Protein AF-A0A355D5P7-F1 (afdb_monomer)

pLDDT: mean 87.69, std 10.73, range [42.34, 96.38]

Foldseek 3Di:
DPPPFDKDKDKAWDDDPDPDQFLDPVGDKTWIWIWIDTPPDIDIDIDIDRGDPVPDDDDDDDDD

Sequence (64 aa):
MPSRKSYNRFFIILQEDQKGYGLDSNKTPSGYAKLEVRNDKAKASFYAQNLKKQKGPYFMILIV

Radius of gyration: 16.05 Å; Cα contacts (8 Å, |Δi|>4): 89; 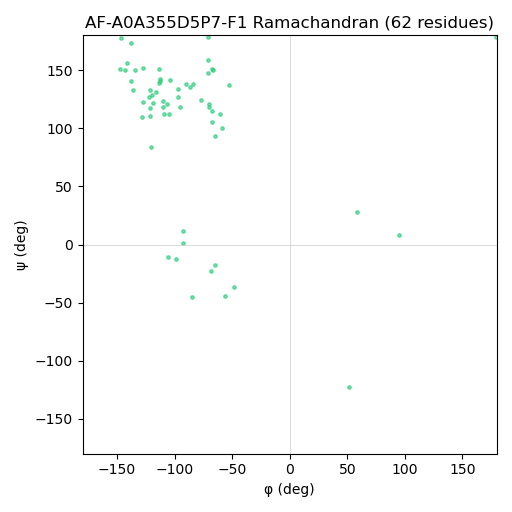chains: 1; bounding box: 32×17×51 Å

Secondary structure (DSSP, 8-state):
------EEEEEEEE--SSSS-BSBTTB--EEEEEEEEETTEEEEEEEEESB-GGG---------

Mean predicted aligned error: 5.79 Å

Nearest PDB structures (foldseek):
  6fey-assembly1_A  TM=5.320E-01  e=2.873E+00  Drosophila melanogaster
  8p0w-assembly1_B  TM=4.037E-01  e=2.115E+00  Homo sapiens
  8esd-assembly1_S  TM=4.102E-01  e=1.760E+00  Homo sapiens
  6kj6-assembly1_J  TM=3.609E-01  e=4.987E+00  Escherichia coli ATCC 8739
  8f2u-assembly1_H  TM=4.174E-01  e=7.203E+00  Homo sapiens

Structure (mmCIF, N/CA/C/O backbone):
data_AF-A0A355D5P7-F1
#
_entry.id   AF-A0A355D5P7-F1
#
loop_
_atom_site.group_PDB
_atom_site.id
_atom_site.type_symbol
_atom_site.label_atom_id
_atom_site.label_alt_id
_atom_site.label_comp_id
_atom_site.label_asym_id
_atom_site.label_entity_id
_atom_site.label_seq_id
_atom_site.pdbx_PDB_ins_code
_atom_site.Cartn_x
_atom_site.Cartn_y
_atom_site.Cartn_z
_atom_site.occupancy
_atom_s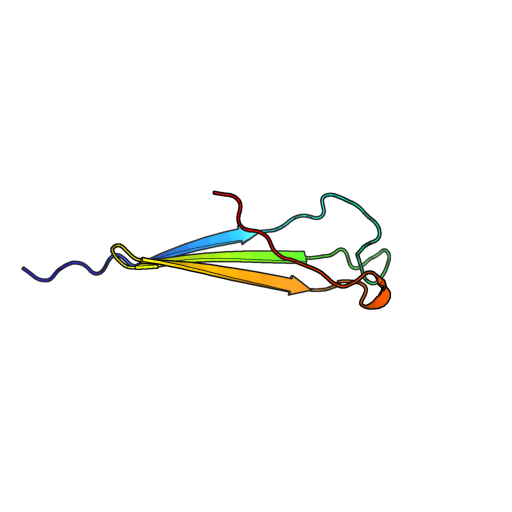ite.B_iso_or_equiv
_atom_site.auth_seq_id
_atom_site.auth_comp_id
_atom_site.auth_asym_id
_atom_site.auth_atom_id
_atom_site.pdbx_PDB_model_num
ATOM 1 N N . MET A 1 1 ? -14.619 -0.566 35.859 1.00 42.34 1 MET A N 1
ATOM 2 C CA . MET A 1 1 ? -13.586 -1.447 35.266 1.00 42.34 1 MET A CA 1
ATOM 3 C C . MET A 1 1 ? -12.889 -0.671 34.157 1.00 42.34 1 MET A C 1
ATOM 5 O O . MET A 1 1 ? -13.606 -0.106 33.338 1.00 42.34 1 MET A O 1
ATOM 9 N N . PRO A 1 2 ? -11.552 -0.542 34.128 1.00 48.22 2 PRO A N 1
ATOM 10 C CA . PRO A 1 2 ? -10.897 0.215 33.069 1.00 48.22 2 PRO A CA 1
ATOM 11 C C . PRO A 1 2 ? -11.022 -0.584 31.769 1.00 48.22 2 PRO A C 1
ATOM 13 O O . PRO A 1 2 ? -10.562 -1.722 31.692 1.00 48.22 2 PRO A O 1
ATOM 16 N N . SER A 1 3 ? -11.685 -0.015 30.759 1.00 61.62 3 SER A N 1
ATOM 17 C CA . SER A 1 3 ? -11.739 -0.624 29.434 1.00 61.62 3 SER A CA 1
ATOM 18 C C . SER A 1 3 ? -10.309 -0.732 28.911 1.00 61.62 3 SER A C 1
ATOM 20 O O . SER A 1 3 ? -9.626 0.272 28.689 1.00 61.62 3 SER A O 1
ATOM 22 N N . ARG A 1 4 ? -9.808 -1.964 28.778 1.00 58.78 4 ARG A N 1
ATOM 23 C CA . ARG A 1 4 ? -8.534 -2.241 28.111 1.00 58.78 4 ARG A CA 1
ATOM 24 C C . ARG A 1 4 ? -8.681 -1.695 26.692 1.00 58.78 4 ARG A C 1
ATOM 26 O O . ARG A 1 4 ? -9.357 -2.305 25.870 1.00 58.78 4 ARG A O 1
ATOM 33 N N . LYS A 1 5 ? -8.127 -0.508 26.424 1.00 62.88 5 LYS A N 1
ATOM 34 C CA . LYS A 1 5 ? -8.124 0.093 25.086 1.00 62.88 5 LYS A CA 1
ATOM 35 C C . LYS A 1 5 ? -7.274 -0.810 24.199 1.00 62.88 5 LYS A C 1
ATOM 37 O O . LYS A 1 5 ? -6.053 -0.695 24.198 1.00 62.88 5 LYS A O 1
ATOM 42 N N . SER A 1 6 ? -7.927 -1.744 23.517 1.00 76.81 6 SER A N 1
ATOM 43 C CA . SER A 1 6 ? -7.285 -2.650 22.574 1.00 76.81 6 SER A CA 1
ATOM 44 C C . SER A 1 6 ? -6.813 -1.813 21.393 1.00 76.81 6 SER A C 1
ATOM 46 O O . SER A 1 6 ? -7.623 -1.170 20.720 1.00 76.81 6 SER A O 1
ATOM 48 N N . TYR A 1 7 ? -5.497 -1.745 21.214 1.00 87.81 7 TYR A N 1
ATOM 49 C CA . TYR A 1 7 ? -4.864 -1.090 20.082 1.00 87.81 7 TYR A CA 1
ATOM 50 C C . TYR A 1 7 ? -4.020 -2.122 19.351 1.00 87.81 7 TYR A C 1
ATOM 52 O O . TYR A 1 7 ? -2.999 -2.571 19.868 1.00 87.81 7 TYR A O 1
ATOM 60 N N . ASN A 1 8 ? -4.466 -2.490 18.156 1.00 90.50 8 ASN A N 1
ATOM 61 C CA . ASN A 1 8 ? -3.776 -3.440 17.297 1.00 90.50 8 ASN A CA 1
ATOM 62 C C . ASN A 1 8 ? -3.277 -2.716 16.053 1.00 90.50 8 ASN A C 1
ATOM 64 O O . ASN A 1 8 ? -3.979 -1.870 15.488 1.00 90.50 8 ASN A O 1
ATOM 68 N N . ARG A 1 9 ? -2.059 -3.053 15.626 1.00 94.50 9 ARG A N 1
ATOM 69 C CA . ARG A 1 9 ? -1.447 -2.509 14.416 1.00 94.50 9 ARG A CA 1
ATOM 70 C C . ARG A 1 9 ? -0.976 -3.649 13.531 1.00 94.50 9 ARG A C 1
ATOM 72 O O . ARG A 1 9 ? -0.139 -4.444 13.946 1.00 94.50 9 ARG A O 1
ATOM 79 N N . PHE A 1 10 ? -1.482 -3.672 12.308 1.00 94.81 10 PHE A N 1
ATOM 80 C CA . PHE A 1 10 ? -1.095 -4.634 11.286 1.00 94.81 10 PHE A CA 1
ATOM 81 C C . PHE A 1 10 ? -0.351 -3.914 10.170 1.00 94.81 10 PHE A C 1
ATOM 83 O O . PHE A 1 10 ? -0.709 -2.792 9.799 1.00 94.81 10 PHE A O 1
ATOM 90 N N . PHE A 1 11 ? 0.671 -4.576 9.638 1.00 96.00 11 PHE A N 1
ATOM 91 C CA . PHE A 1 11 ? 1.390 -4.147 8.448 1.00 96.00 11 PHE A CA 1
ATOM 92 C C . PHE A 1 11 ? 1.242 -5.225 7.387 1.00 96.00 11 PHE A C 1
ATOM 94 O O . PHE A 1 11 ? 1.621 -6.372 7.607 1.00 96.00 11 PHE A O 1
ATOM 101 N N . ILE A 1 12 ? 0.688 -4.843 6.244 1.00 94.62 12 ILE A N 1
ATOM 102 C CA . ILE A 1 12 ? 0.600 -5.689 5.060 1.00 94.62 12 ILE A CA 1
ATOM 103 C C . ILE A 1 12 ? 1.651 -5.162 4.097 1.00 94.62 12 ILE A C 1
ATOM 105 O O . ILE A 1 12 ? 1.541 -4.030 3.623 1.00 94.62 12 ILE A O 1
ATOM 109 N N . ILE A 1 13 ? 2.692 -5.952 3.858 1.00 95.38 13 ILE A N 1
ATOM 110 C CA . ILE A 1 13 ? 3.752 -5.590 2.919 1.00 95.38 13 ILE A CA 1
ATOM 111 C C . ILE A 1 13 ? 3.226 -5.810 1.504 1.00 95.38 13 ILE A C 1
ATOM 113 O O . ILE A 1 13 ? 2.763 -6.900 1.177 1.00 95.38 13 ILE A O 1
ATOM 117 N N . LEU A 1 14 ? 3.272 -4.763 0.684 1.00 92.12 14 LEU A N 1
ATOM 118 C CA . LEU A 1 14 ? 2.811 -4.822 -0.698 1.00 92.12 14 LEU A 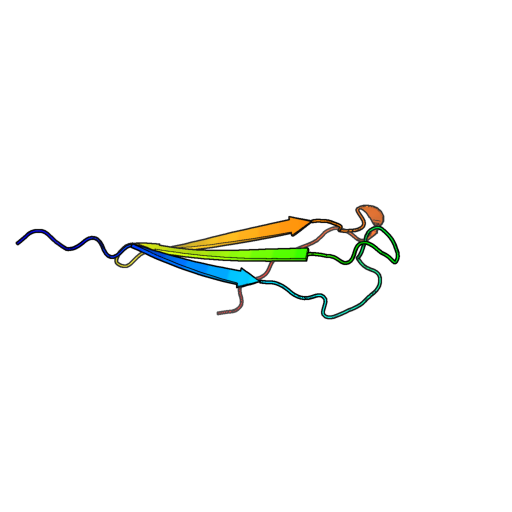CA 1
ATOM 119 C C . LEU A 1 14 ? 3.930 -5.365 -1.584 1.00 92.12 14 LEU A C 1
ATOM 121 O O . LEU A 1 14 ? 5.091 -4.973 -1.445 1.00 92.12 14 LEU A O 1
ATOM 125 N N . GLN A 1 15 ? 3.559 -6.242 -2.508 1.00 88.44 15 GLN A N 1
ATOM 126 C CA . GLN A 1 15 ? 4.449 -6.790 -3.524 1.00 88.44 15 GLN A CA 1
ATOM 127 C C . GLN A 1 15 ? 4.011 -6.307 -4.908 1.00 88.44 15 GLN A C 1
ATOM 129 O O . GLN A 1 15 ? 2.841 -5.994 -5.126 1.00 88.44 15 GLN A O 1
ATOM 134 N N . GLU A 1 16 ? 4.968 -6.199 -5.827 1.00 88.75 16 GLU A N 1
ATOM 135 C CA . GLU A 1 16 ? 4.685 -5.838 -7.215 1.00 88.75 16 GLU A CA 1
ATOM 136 C C . GLU A 1 16 ? 3.951 -6.997 -7.902 1.00 88.75 16 GLU A C 1
ATOM 138 O O . GLU A 1 16 ? 4.481 -8.102 -7.983 1.00 88.75 16 GLU A O 1
ATOM 143 N N . ASP A 1 17 ? 2.745 -6.729 -8.398 1.00 89.19 17 ASP A N 1
ATOM 144 C CA . ASP A 1 17 ? 1.972 -7.680 -9.206 1.00 89.19 17 ASP A CA 1
ATOM 145 C C . ASP A 1 17 ? 2.377 -7.610 -10.690 1.00 89.19 17 ASP A C 1
ATOM 147 O O . ASP A 1 17 ? 2.650 -8.619 -11.338 1.00 89.19 17 ASP A O 1
ATOM 151 N N . GLN A 1 18 ? 2.512 -6.389 -11.224 1.00 88.56 18 GLN A N 1
ATOM 152 C CA . GLN A 1 18 ? 2.899 -6.136 -12.613 1.00 88.56 18 GLN A CA 1
ATOM 153 C C . GLN A 1 18 ? 4.172 -5.299 -12.711 1.00 88.56 18 GLN A C 1
ATOM 155 O O . GLN A 1 18 ? 4.289 -4.237 -12.098 1.0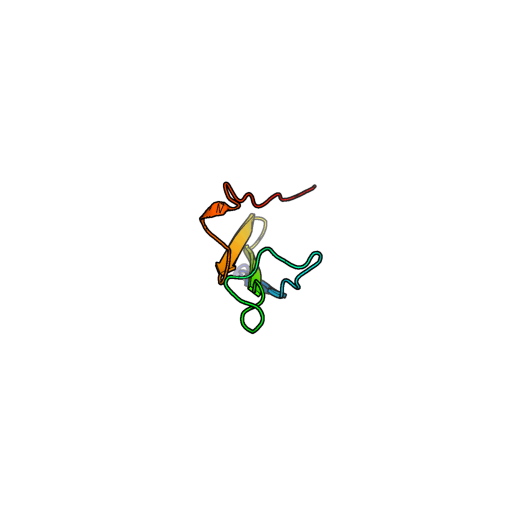0 88.56 18 GLN A O 1
ATOM 160 N N . LYS A 1 19 ? 5.102 -5.741 -13.565 1.00 89.00 19 LYS A N 1
ATOM 161 C CA . LYS A 1 19 ? 6.362 -5.035 -13.824 1.00 89.00 19 LYS A CA 1
ATOM 162 C C . LYS A 1 19 ? 6.159 -3.743 -14.614 1.00 89.00 19 LYS A C 1
ATOM 164 O O . LYS A 1 19 ? 5.216 -3.573 -15.383 1.00 89.00 19 LYS A O 1
ATOM 169 N N . GLY A 1 20 ? 7.141 -2.849 -14.505 1.00 88.88 20 GLY A N 1
ATOM 170 C CA . GLY A 1 20 ? 7.257 -1.665 -15.363 1.00 88.88 20 GLY A CA 1
ATOM 171 C C . GLY A 1 20 ? 6.642 -0.393 -14.781 1.00 88.88 20 GLY A C 1
ATOM 172 O O . GLY A 1 20 ? 6.588 0.622 -15.485 1.00 88.88 20 GLY A O 1
ATOM 173 N N . TYR A 1 21 ? 6.215 -0.427 -13.517 1.00 90.06 21 TYR A N 1
ATOM 174 C CA . TYR A 1 21 ? 5.801 0.749 -12.743 1.00 90.06 21 TYR A CA 1
ATOM 175 C C . TYR A 1 21 ? 6.906 1.269 -11.808 1.00 90.06 21 TYR A C 1
ATOM 177 O O . TYR A 1 21 ? 6.801 2.397 -11.326 1.00 90.06 21 TYR A O 1
ATOM 185 N N . GLY A 1 22 ? 7.973 0.483 -11.614 1.00 89.38 22 GLY A N 1
ATOM 186 C CA . GLY A 1 22 ? 9.194 0.867 -10.900 1.00 89.38 22 GLY A CA 1
ATOM 187 C C . GLY A 1 22 ? 10.010 1.944 -11.616 1.00 89.38 22 GLY A C 1
ATOM 188 O O . GLY A 1 22 ? 9.973 2.029 -12.848 1.00 89.38 22 GLY A O 1
ATOM 189 N N . LEU A 1 23 ? 10.752 2.756 -10.853 1.00 88.38 23 LEU A N 1
ATOM 190 C CA . LEU A 1 23 ? 11.610 3.840 -11.365 1.00 88.38 23 LEU A CA 1
ATOM 191 C C . LEU A 1 23 ? 12.643 3.341 -12.384 1.00 88.38 23 LEU A C 1
ATOM 193 O O . LEU A 1 23 ? 12.804 3.951 -13.440 1.00 88.38 23 LEU A O 1
ATOM 197 N N . ASP A 1 24 ? 13.290 2.220 -12.083 1.00 82.38 24 ASP A N 1
ATOM 198 C CA . ASP A 1 24 ? 14.302 1.568 -12.911 1.00 82.38 24 ASP A CA 1
ATOM 199 C C . ASP A 1 24 ? 14.222 0.035 -12.738 1.00 82.38 24 ASP A C 1
ATOM 201 O O . ASP A 1 24 ? 13.390 -0.466 -11.979 1.00 82.38 24 ASP A O 1
ATOM 205 N N . SER A 1 25 ? 15.045 -0.724 -13.468 1.00 77.69 25 SER A N 1
ATOM 206 C CA . SER A 1 25 ? 15.053 -2.197 -13.419 1.00 77.69 25 SER A CA 1
ATOM 207 C C . SER A 1 25 ? 15.475 -2.776 -12.065 1.00 77.69 25 SER A C 1
ATOM 209 O O . SER A 1 25 ? 15.203 -3.944 -11.802 1.00 77.69 25 SER A O 1
ATOM 211 N N . ASN A 1 26 ? 16.127 -1.977 -11.218 1.00 81.69 26 ASN A N 1
ATOM 212 C CA . ASN A 1 26 ? 16.675 -2.391 -9.928 1.00 81.69 26 ASN A CA 1
ATOM 213 C C . ASN A 1 26 ? 15.834 -1.877 -8.745 1.00 81.69 26 ASN A C 1
ATOM 215 O O . ASN A 1 26 ? 16.043 -2.301 -7.610 1.00 81.69 26 ASN A O 1
ATOM 219 N N . LYS A 1 27 ? 14.885 -0.968 -8.992 1.00 85.94 27 LYS A N 1
ATOM 220 C CA . LYS A 1 27 ? 14.004 -0.357 -7.992 1.00 85.94 27 LYS A CA 1
ATOM 221 C C . LYS A 1 27 ? 12.550 -0.651 -8.319 1.00 85.94 27 LYS A C 1
ATOM 223 O O . LYS A 1 27 ? 11.844 0.172 -8.911 1.00 85.94 27 LYS A O 1
ATOM 228 N N . THR A 1 28 ? 12.099 -1.823 -7.884 1.00 90.44 28 THR A N 1
ATOM 229 C CA . THR A 1 28 ? 10.687 -2.197 -7.957 1.00 90.44 28 THR A CA 1
ATOM 230 C C . THR A 1 28 ? 9.844 -1.308 -7.030 1.00 90.44 28 THR A C 1
ATOM 232 O O . THR A 1 28 ? 10.339 -0.812 -6.001 1.00 90.44 28 THR A O 1
ATOM 235 N N . PRO A 1 29 ? 8.567 -1.067 -7.376 1.00 93.56 29 PRO A N 1
ATOM 236 C CA . PRO A 1 29 ? 7.610 -0.466 -6.465 1.00 93.56 29 PRO A CA 1
ATOM 237 C C . PRO A 1 29 ? 7.573 -1.243 -5.154 1.00 93.56 29 PRO A C 1
ATOM 239 O O . PRO A 1 29 ? 7.578 -2.473 -5.135 1.00 93.56 29 PRO A O 1
ATOM 242 N N . SER A 1 30 ? 7.542 -0.513 -4.048 1.00 92.31 30 SER A N 1
ATOM 243 C CA . SER A 1 30 ? 7.429 -1.101 -2.715 1.00 92.31 30 SER A CA 1
ATOM 244 C C . SER A 1 30 ? 6.524 -0.246 -1.851 1.00 92.31 30 SER A C 1
ATOM 246 O O . SER A 1 30 ? 6.342 0.949 -2.101 1.00 92.31 30 SER A O 1
ATOM 248 N N . GLY A 1 31 ? 5.934 -0.861 -0.835 1.00 94.56 31 GLY A N 1
ATOM 249 C CA . GLY A 1 31 ? 4.982 -0.177 0.013 1.00 94.56 31 GLY A CA 1
ATOM 250 C C . GLY A 1 31 ? 4.418 -1.066 1.103 1.00 94.56 31 GLY A C 1
ATOM 251 O O . GLY A 1 31 ? 4.735 -2.251 1.205 1.00 94.56 31 GLY A O 1
ATOM 252 N N . TYR A 1 32 ? 3.560 -0.474 1.919 1.00 96.38 32 TYR A N 1
ATOM 253 C CA . TYR A 1 32 ? 2.794 -1.202 2.915 1.00 96.38 32 TYR A CA 1
ATOM 254 C C . TYR A 1 32 ? 1.430 -0.551 3.121 1.00 96.38 32 TYR A C 1
ATOM 256 O O . TYR A 1 32 ? 1.270 0.667 2.997 1.00 96.38 32 TYR A O 1
ATOM 264 N N . ALA A 1 33 ? 0.456 -1.370 3.503 1.00 95.62 33 ALA A N 1
ATOM 265 C CA . ALA A 1 33 ? -0.760 -0.904 4.146 1.00 95.62 33 ALA A CA 1
ATOM 266 C C . ALA A 1 33 ? -0.608 -1.067 5.660 1.00 95.62 33 ALA A C 1
ATOM 268 O O . ALA A 1 33 ? -0.163 -2.104 6.154 1.00 95.62 33 ALA A O 1
ATOM 269 N N . LYS A 1 34 ? -0.970 -0.030 6.404 1.00 96.25 34 LYS A N 1
ATOM 270 C CA . LYS A 1 34 ? -1.035 -0.031 7.859 1.00 96.25 34 LYS A CA 1
ATOM 271 C C . LYS A 1 34 ? -2.497 0.024 8.274 1.00 96.25 34 LYS A C 1
ATOM 273 O O . LYS A 1 34 ? -3.200 0.971 7.921 1.00 96.25 34 LYS A O 1
ATOM 278 N N . LEU A 1 35 ? -2.920 -0.959 9.060 1.00 94.94 35 LEU A N 1
ATOM 279 C CA . LEU A 1 35 ? -4.241 -0.993 9.673 1.00 94.94 35 LEU A CA 1
ATOM 280 C C . LEU A 1 35 ? -4.100 -0.782 11.177 1.00 94.94 35 LEU A C 1
ATOM 282 O O . LEU A 1 35 ? -3.451 -1.565 11.869 1.00 94.94 35 LEU A O 1
ATOM 286 N N . GLU A 1 36 ? -4.701 0.290 11.674 1.00 95.69 36 GLU A N 1
ATOM 287 C CA . 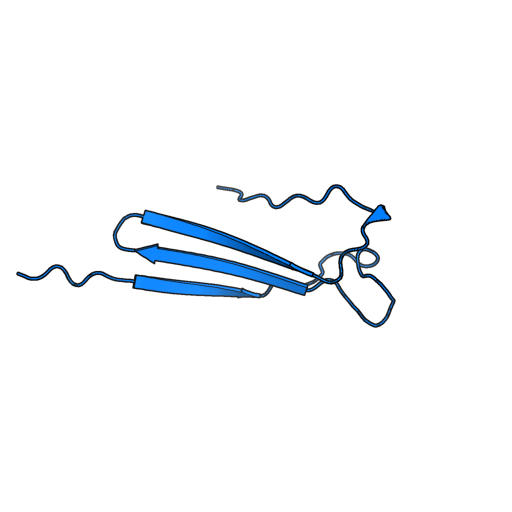GLU A 1 36 ? -4.738 0.627 13.091 1.00 95.69 36 GLU A CA 1
ATOM 288 C C . GLU A 1 36 ? -6.159 0.430 13.607 1.00 95.69 36 GLU A C 1
ATOM 290 O O . GLU A 1 36 ? -7.062 1.171 13.220 1.00 95.69 36 GLU A O 1
ATOM 295 N N . VAL A 1 37 ? -6.359 -0.555 14.480 1.00 93.88 37 VAL A N 1
ATOM 296 C CA . VAL A 1 37 ? -7.658 -0.840 15.099 1.00 93.88 37 VAL A CA 1
ATOM 297 C C . VAL A 1 37 ? -7.604 -0.399 16.549 1.00 93.88 37 VAL A C 1
ATOM 299 O O . VAL A 1 37 ? -6.765 -0.870 17.318 1.00 93.88 37 VAL A O 1
ATOM 302 N N . ARG A 1 38 ? -8.489 0.522 16.923 1.00 92.38 38 ARG A N 1
ATOM 303 C CA . ARG A 1 38 ? -8.638 1.016 18.289 1.00 92.38 38 ARG A CA 1
ATOM 304 C C . ARG A 1 38 ? -10.099 0.916 18.695 1.00 92.38 38 ARG A C 1
ATOM 306 O O . ARG A 1 38 ? -10.915 1.712 18.232 1.00 92.38 38 ARG A O 1
ATOM 313 N N . ASN A 1 39 ? -10.397 -0.003 19.611 1.00 86.94 39 ASN A N 1
ATOM 314 C CA . ASN A 1 39 ? -11.774 -0.345 19.980 1.00 86.94 39 ASN A CA 1
ATOM 315 C C . ASN A 1 39 ? -12.588 -0.654 18.702 1.00 86.94 39 ASN A C 1
ATOM 317 O O . ASN A 1 39 ? -12.149 -1.474 17.902 1.00 86.94 39 ASN A O 1
ATOM 321 N N . ASP A 1 40 ? -13.686 0.064 18.460 1.00 86.25 40 ASP A N 1
ATOM 322 C CA . ASP A 1 40 ? -14.596 -0.157 17.324 1.00 86.25 40 ASP A CA 1
ATOM 323 C C . ASP A 1 40 ? -14.257 0.693 16.087 1.00 86.25 40 ASP A C 1
ATOM 325 O O . ASP A 1 40 ? -15.057 0.822 15.162 1.00 86.25 40 ASP A O 1
ATOM 329 N N . LYS A 1 41 ? -13.082 1.337 16.071 1.00 90.94 41 LYS A N 1
ATOM 330 C CA . LYS A 1 41 ? -12.632 2.176 14.954 1.00 90.94 41 LYS A CA 1
ATOM 331 C C . LYS A 1 41 ? -11.383 1.591 14.316 1.00 90.94 41 LYS A C 1
ATOM 333 O O . LYS A 1 41 ? -10.400 1.319 15.003 1.00 90.94 41 LYS A O 1
ATOM 338 N N . ALA A 1 42 ? -11.400 1.489 12.993 1.00 91.44 42 ALA A N 1
ATOM 339 C CA . ALA A 1 42 ? -10.241 1.129 12.193 1.00 91.44 42 ALA A CA 1
ATOM 340 C C . ALA A 1 42 ? -9.797 2.314 11.326 1.00 91.44 42 ALA A C 1
ATOM 342 O O . ALA A 1 42 ? -10.621 3.042 10.773 1.00 91.44 42 ALA A O 1
ATOM 343 N N . LYS A 1 43 ? -8.484 2.504 11.198 1.00 93.69 43 LYS A N 1
ATOM 344 C CA . LYS A 1 43 ? -7.864 3.440 10.261 1.00 93.69 43 LYS A CA 1
ATOM 345 C C . LYS A 1 43 ? -6.928 2.665 9.349 1.00 93.69 43 LYS A C 1
ATOM 347 O O . LYS A 1 43 ? -5.940 2.103 9.818 1.00 93.69 43 LYS A O 1
ATOM 352 N N 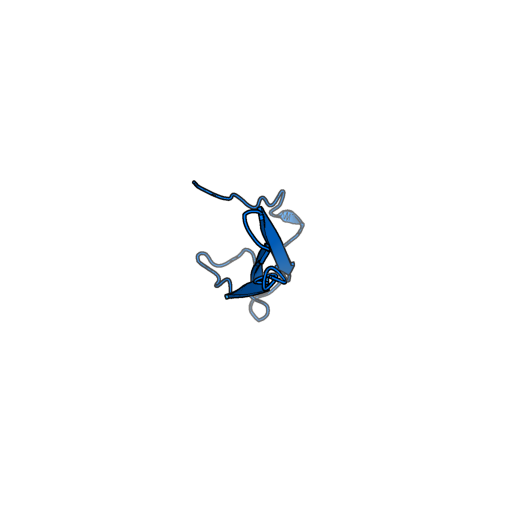. ALA A 1 44 ? -7.222 2.678 8.055 1.00 93.69 44 ALA A N 1
ATOM 353 C CA . ALA A 1 44 ? -6.294 2.230 7.030 1.00 93.69 44 ALA A CA 1
ATOM 354 C C . ALA A 1 44 ? -5.443 3.417 6.564 1.00 93.69 44 ALA A C 1
ATOM 356 O O . ALA A 1 44 ? -5.914 4.548 6.430 1.00 93.69 44 ALA A O 1
ATOM 357 N N . SER A 1 45 ? -4.157 3.191 6.367 1.00 94.94 45 SER A N 1
ATOM 358 C CA . SER A 1 45 ? -3.238 4.155 5.770 1.00 94.94 45 SER A CA 1
ATOM 359 C C . SER A 1 45 ? -2.257 3.395 4.905 1.00 94.94 45 SER A C 1
ATOM 361 O O . SER A 1 45 ? -1.937 2.247 5.194 1.00 94.94 45 SER A O 1
ATOM 363 N N . PHE A 1 46 ? -1.770 4.033 3.857 1.00 94.69 46 PHE A N 1
ATOM 364 C CA . PHE A 1 46 ? -0.970 3.353 2.857 1.00 94.69 46 PHE A CA 1
ATOM 365 C C . PHE A 1 46 ? 0.259 4.181 2.518 1.00 94.69 46 PHE A C 1
ATOM 367 O O . PHE A 1 46 ? 0.236 5.411 2.584 1.00 94.69 46 PHE A O 1
ATOM 374 N N . TYR A 1 47 ? 1.322 3.484 2.151 1.00 94.62 47 TYR A N 1
ATOM 375 C CA . TYR A 1 47 ? 2.566 4.072 1.698 1.00 94.62 47 TYR A CA 1
ATOM 376 C C . TYR A 1 47 ? 3.058 3.311 0.473 1.00 94.62 47 TYR A C 1
ATOM 378 O O . TYR A 1 47 ? 3.102 2.082 0.494 1.00 94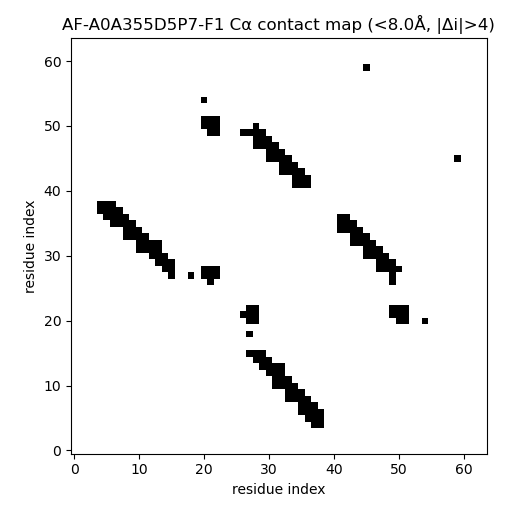.62 47 TYR A O 1
ATOM 386 N N . ALA A 1 48 ? 3.445 4.046 -0.567 1.00 93.62 48 ALA A N 1
ATOM 387 C CA . ALA A 1 48 ? 4.052 3.504 -1.773 1.00 93.62 48 ALA A CA 1
ATOM 388 C C . ALA A 1 48 ? 5.217 4.396 -2.217 1.00 93.62 48 ALA A C 1
ATOM 390 O O . ALA A 1 48 ? 5.137 5.624 -2.147 1.00 93.62 48 ALA A O 1
ATOM 391 N N . GLN A 1 49 ? 6.293 3.771 -2.684 1.00 92.88 49 GLN A N 1
ATOM 392 C CA . GLN A 1 49 ? 7.498 4.431 -3.179 1.00 92.88 49 GLN A CA 1
ATOM 393 C C . GLN A 1 49 ? 8.013 3.751 -4.452 1.00 92.88 49 GLN A C 1
ATOM 395 O O . GLN A 1 49 ? 7.518 2.702 -4.862 1.00 92.88 49 GLN A O 1
ATOM 400 N N . ASN A 1 50 ? 9.030 4.353 -5.072 1.00 93.44 50 ASN A N 1
ATOM 401 C CA . ASN A 1 50 ? 9.633 3.890 -6.325 1.00 93.44 50 ASN A CA 1
ATOM 402 C C . ASN A 1 50 ? 8.648 3.801 -7.506 1.00 93.44 50 ASN A C 1
ATOM 404 O O . ASN A 1 50 ? 8.863 3.022 -8.429 1.00 93.44 50 ASN A O 1
ATOM 408 N N . LEU A 1 51 ? 7.597 4.624 -7.509 1.00 92.44 51 LEU A N 1
ATOM 409 C CA . LEU A 1 51 ? 6.632 4.706 -8.606 1.00 92.44 51 LEU A CA 1
ATOM 410 C C . LEU A 1 51 ? 7.090 5.695 -9.690 1.00 92.44 51 LEU A C 1
ATOM 412 O O . LEU A 1 51 ? 7.499 6.824 -9.396 1.00 92.44 51 LEU A O 1
ATOM 416 N N . LYS A 1 52 ? 6.969 5.303 -10.962 1.00 92.62 52 LYS A N 1
ATOM 417 C CA . LYS A 1 52 ? 7.211 6.177 -12.121 1.00 92.62 52 LYS A CA 1
ATOM 418 C C . LYS A 1 52 ? 6.167 7.284 -12.226 1.00 92.62 52 LYS A C 1
ATOM 420 O O . LYS A 1 52 ? 5.076 7.078 -12.740 1.00 92.62 52 LYS A O 1
ATOM 425 N N . LYS A 1 53 ? 6.545 8.514 -11.876 1.00 88.12 53 LYS A N 1
ATOM 426 C CA . LYS A 1 53 ? 5.656 9.694 -11.944 1.00 88.12 53 LYS A CA 1
ATOM 427 C C . LYS A 1 53 ? 4.903 9.844 -13.279 1.00 88.12 53 LYS A C 1
ATOM 429 O O . LYS A 1 53 ? 3.742 10.228 -13.273 1.00 88.12 53 LYS A O 1
ATOM 434 N N . GLN A 1 54 ? 5.541 9.498 -14.399 1.00 90.44 54 GLN A N 1
ATOM 435 C CA . GLN A 1 54 ? 4.979 9.599 -15.756 1.00 90.44 54 GLN A CA 1
ATOM 436 C C . GLN A 1 54 ? 3.825 8.619 -16.036 1.00 90.44 54 GLN A C 1
ATOM 438 O O . GLN A 1 54 ? 3.044 8.864 -16.945 1.00 90.44 54 GLN A O 1
ATOM 443 N N . LYS A 1 55 ? 3.725 7.510 -15.288 1.00 87.19 55 LYS A N 1
ATOM 444 C CA . LYS A 1 55 ? 2.660 6.500 -15.433 1.00 87.19 55 LYS A CA 1
ATOM 445 C C . LYS A 1 55 ? 1.462 6.742 -14.510 1.00 87.19 55 LYS A C 1
ATOM 447 O O . LYS A 1 55 ? 0.543 5.929 -14.492 1.00 87.19 55 LYS A O 1
ATOM 452 N N . GLY A 1 56 ? 1.498 7.813 -13.718 1.00 87.56 56 GLY A N 1
ATOM 453 C CA . GLY A 1 56 ? 0.368 8.218 -12.893 1.00 87.56 56 GLY A CA 1
ATOM 454 C C . GLY A 1 56 ? -0.797 8.785 -13.723 1.00 87.56 56 GLY A C 1
ATOM 455 O O . GLY A 1 56 ? -0.678 8.930 -14.940 1.00 87.56 56 GLY A O 1
ATOM 456 N N . PRO A 1 57 ? -1.907 9.161 -13.069 1.00 91.44 57 PRO A N 1
ATOM 457 C CA . PRO A 1 57 ? -2.113 9.168 -11.619 1.00 91.44 57 PRO A CA 1
ATOM 458 C C . PRO A 1 57 ? -2.221 7.760 -11.014 1.00 91.44 57 PRO A C 1
ATOM 460 O O . PRO A 1 57 ? -2.701 6.827 -11.647 1.00 91.44 57 PRO A O 1
ATOM 463 N N . TYR A 1 58 ? -1.755 7.618 -9.772 1.00 91.06 58 TYR A N 1
ATOM 464 C CA . TYR A 1 58 ? -1.838 6.372 -9.009 1.00 91.06 58 TYR A CA 1
ATOM 465 C C . TYR A 1 58 ? -2.941 6.4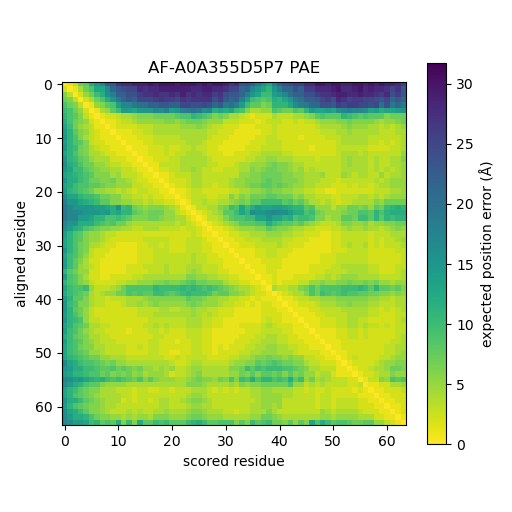67 -7.963 1.00 91.06 58 TYR A C 1
ATOM 467 O O . TYR A 1 58 ? -3.089 7.502 -7.312 1.00 91.06 58 TYR A O 1
ATOM 475 N N . PHE A 1 59 ? -3.665 5.370 -7.762 1.00 91.00 59 PHE A N 1
ATOM 476 C CA . PHE A 1 59 ? -4.761 5.292 -6.805 1.00 91.00 59 PHE A CA 1
ATOM 477 C C . PHE A 1 59 ? -4.572 4.103 -5.870 1.00 91.00 59 PHE A C 1
ATOM 479 O O . PHE A 1 59 ? -3.970 3.095 -6.236 1.00 91.00 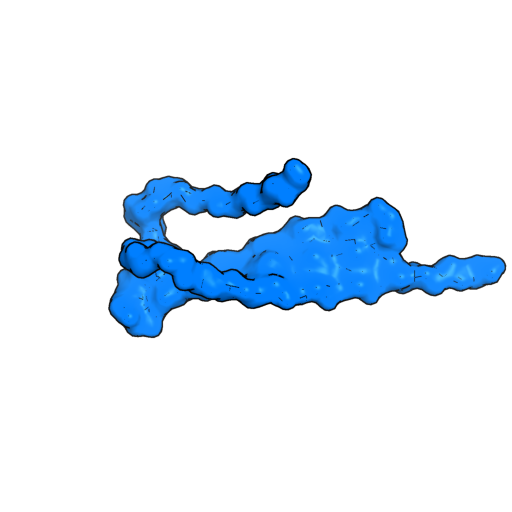59 PHE A O 1
ATOM 486 N N . MET A 1 60 ? -5.106 4.231 -4.658 1.00 89.31 60 MET A N 1
ATOM 487 C CA . MET A 1 60 ? -5.198 3.143 -3.690 1.00 89.31 60 MET A CA 1
ATOM 488 C C . MET A 1 60 ? -6.668 2.922 -3.387 1.00 89.31 60 MET A C 1
ATOM 490 O O . MET A 1 60 ? -7.391 3.873 -3.094 1.00 89.31 60 MET A O 1
ATOM 494 N N . ILE A 1 61 ? -7.100 1.671 -3.496 1.00 89.88 61 ILE A N 1
ATOM 495 C CA . ILE A 1 61 ? -8.504 1.293 -3.397 1.00 89.88 61 ILE A CA 1
ATOM 496 C C . ILE A 1 61 ? -8.625 0.275 -2.268 1.00 89.88 61 ILE A C 1
ATOM 498 O O . ILE A 1 61 ? -7.907 -0.722 -2.243 1.00 89.88 61 ILE A O 1
ATOM 502 N N . LEU A 1 62 ? -9.529 0.548 -1.330 1.00 86.81 62 LEU A N 1
ATOM 503 C CA . LEU A 1 62 ? -9.994 -0.429 -0.356 1.00 86.81 62 LEU A CA 1
ATOM 504 C C . LEU A 1 62 ? -11.282 -1.042 -0.907 1.00 86.81 62 LEU A C 1
ATOM 506 O O . LEU A 1 62 ? -12.249 -0.317 -1.129 1.00 86.81 62 LEU A O 1
ATOM 510 N N . ILE A 1 63 ? -11.275 -2.351 -1.140 1.00 87.31 63 ILE A N 1
ATOM 511 C CA . ILE A 1 63 ? -12.456 -3.108 -1.561 1.00 87.31 63 ILE A CA 1
ATOM 512 C C . ILE A 1 63 ? -13.054 -3.739 -0.301 1.00 87.31 63 ILE A C 1
ATOM 514 O O . ILE A 1 63 ? -12.318 -4.366 0.465 1.00 87.31 63 ILE A O 1
ATOM 518 N N . VAL A 1 64 ? -14.349 -3.513 -0.073 1.00 79.25 64 VAL A N 1
ATOM 519 C CA . VAL A 1 64 ? -15.121 -4.014 1.077 1.00 79.25 64 VAL A CA 1
ATOM 520 C C . VAL A 1 64 ? -16.244 -4.928 0.627 1.00 79.25 64 VAL A C 1
ATOM 522 O O . VAL A 1 64 ? -16.759 -4.700 -0.490 1.00 79.25 64 VAL A O 1
#

Solvent-accessible surface area (backbone atoms only — not comparable to full-atom values): 4220 Å² total; per-residue (Å²): 132,85,77,79,78,52,72,48,78,47,77,47,77,51,73,73,88,67,88,85,47,25,66,48,99,87,37,63,43,41,38,36,40,37,39,40,36,46,74,98,44,75,45,80,50,76,49,77,45,46,62,36,75,88,76,49,90,82,87,85,83,86,88,130